Protein AF-A0A2S9GSP2-F1 (afdb_monomer)

Secondary structure (DSSP, 8-state):
---HHHHHHHHHHHHHHHHHHH----------------S--HHHHHHHHHHHHH-TTSEEEEEEEGGGTS--SSHHHHHHHTT-EEEEEEE-TT--EEEEEEEE------HHHHHHHHHHHHHHHHHTPPEEEEESSSPPPHHHHHHHHH-

pLDDT: mean 88.63, std 13.06, range [52.16, 98.56]

Mean predicted aligned error: 9.96 Å

Sequence (151 aa):
MINPLVIAVGVIIIGGILTLAASKKTGKNKTYSYKAKKLFTNNEKEMHSKLTKTFPEYKIFSQVALSSMIEGKNFASHGTISRMSVDFVILDQELNIVSAIEIDDKSHQREDRKKADATKNEAFKQAGIKLIRWPAVPHPNEIQMLKDVKG

Solvent-accessible surface area (backbone atoms only — not comparable to full-atom values): 9155 Å² total; per-residue (Å²): 133,84,58,68,68,60,56,53,53,52,52,51,54,52,52,52,52,51,54,60,64,66,63,61,76,79,74,75,79,78,81,82,84,88,78,92,73,78,89,65,57,73,63,55,50,53,50,48,53,49,50,50,67,75,37,69,78,42,42,77,48,62,66,43,46,37,52,81,78,41,85,46,94,42,74,67,53,33,60,56,35,62,76,37,64,35,53,31,34,39,18,44,83,87,67,47,83,61,34,38,33,38,69,46,66,97,70,76,92,46,73,68,55,54,53,52,49,52,51,50,53,50,51,32,61,76,64,72,48,49,75,46,79,41,48,49,76,74,60,79,54,66,69,56,48,50,44,73,70,76,100

Foldseek 3Di:
DDDVVVVVVVVVVVVVVVVVVVPPPPPPPPDDDDDDDDPDDPLLVVVVVQCCVLCVQKDKDAFAQQLVQFPQPDPVSSVLSRVDTAGIFIAHNVRHTQATEHADAPPDDDVVVVVNVVSVVVRCVVSVHHYYYAHSPPGDDSVVVCVSRVD

Structure (mmCIF, N/CA/C/O backbone):
data_AF-A0A2S9GSP2-F1
#
_entry.id   AF-A0A2S9GSP2-F1
#
loop_
_atom_site.group_PDB
_atom_site.id
_atom_site.type_symbol
_atom_site.label_atom_id
_atom_site.label_alt_id
_atom_site.label_comp_id
_atom_site.label_asym_id
_atom_site.label_entity_id
_atom_site.label_seq_id
_atom_site.pdbx_PDB_ins_code
_atom_site.Cartn_x
_atom_site.Cartn_y
_atom_site.Cartn_z
_atom_site.occupancy
_atom_site.B_iso_or_equiv
_atom_site.auth_seq_id
_atom_site.auth_comp_id
_atom_site.auth_asym_id
_atom_site.auth_atom_id
_atom_site.pdbx_PDB_model_num
ATOM 1 N N . MET A 1 1 ? 53.103 -26.518 -54.049 1.00 74.75 1 MET A N 1
ATOM 2 C CA . MET A 1 1 ? 53.508 -25.227 -53.445 1.00 74.75 1 MET A CA 1
ATOM 3 C C . MET A 1 1 ? 52.241 -24.491 -53.046 1.00 74.75 1 MET A C 1
ATOM 5 O O . MET A 1 1 ? 51.365 -24.354 -53.889 1.00 74.75 1 MET A O 1
ATOM 9 N N . ILE A 1 2 ? 52.081 -24.113 -51.777 1.00 65.25 2 ILE A N 1
ATOM 10 C CA . ILE A 1 2 ? 50.881 -23.387 -51.329 1.00 65.25 2 ILE A CA 1
ATOM 11 C C . ILE A 1 2 ? 50.974 -21.946 -51.848 1.00 65.25 2 ILE A C 1
ATOM 13 O O . ILE A 1 2 ? 52.031 -21.327 -51.741 1.00 65.25 2 ILE A O 1
ATOM 17 N N . ASN A 1 3 ? 49.895 -21.432 -52.446 1.00 79.38 3 ASN A N 1
ATOM 18 C CA . ASN A 1 3 ? 49.864 -20.087 -53.021 1.00 79.38 3 ASN A CA 1
ATOM 19 C C . ASN A 1 3 ? 50.030 -19.034 -51.902 1.00 79.38 3 ASN A C 1
ATOM 21 O O . ASN A 1 3 ? 49.224 -19.032 -50.965 1.00 79.38 3 ASN A O 1
ATOM 25 N N . PRO A 1 4 ? 51.020 -18.125 -51.988 1.00 77.94 4 PRO A N 1
ATOM 26 C CA . PRO A 1 4 ? 51.247 -17.091 -50.976 1.00 77.94 4 PRO A CA 1
ATOM 27 C C . PRO A 1 4 ? 50.018 -16.199 -50.728 1.00 77.94 4 PRO A C 1
ATOM 29 O O . PRO A 1 4 ? 49.822 -15.725 -49.611 1.00 77.94 4 PRO A O 1
ATOM 32 N N . LEU A 1 5 ? 49.132 -16.043 -51.720 1.00 76.81 5 LEU A N 1
ATOM 33 C CA . LEU A 1 5 ? 47.872 -15.308 -51.581 1.00 76.81 5 LEU A CA 1
ATOM 34 C C . LEU A 1 5 ? 46.895 -15.988 -50.604 1.00 76.81 5 LEU A C 1
ATOM 36 O O . LEU A 1 5 ? 46.207 -15.314 -49.844 1.00 76.81 5 LEU A O 1
ATOM 40 N N . VAL A 1 6 ? 46.860 -17.325 -50.579 1.00 76.75 6 VAL A N 1
ATOM 41 C CA . VAL A 1 6 ? 45.979 -18.101 -49.685 1.00 76.75 6 VAL A CA 1
ATOM 42 C C . VAL A 1 6 ? 46.442 -17.980 -48.233 1.00 76.75 6 VAL A C 1
ATOM 44 O O . VAL A 1 6 ? 45.620 -17.856 -47.326 1.00 76.75 6 VAL A O 1
ATOM 47 N N . ILE A 1 7 ? 47.759 -17.939 -48.014 1.00 79.31 7 ILE A N 1
ATOM 48 C CA . ILE A 1 7 ? 48.353 -17.723 -46.689 1.00 79.31 7 ILE A CA 1
ATOM 49 C C . ILE A 1 7 ? 48.024 -16.309 -46.192 1.00 79.31 7 ILE A C 1
ATOM 51 O O . ILE A 1 7 ? 47.587 -16.145 -45.054 1.00 79.31 7 ILE A O 1
ATOM 55 N N . ALA A 1 8 ? 48.152 -15.297 -47.057 1.00 76.94 8 ALA A N 1
ATOM 56 C CA . ALA A 1 8 ? 47.847 -13.910 -46.710 1.00 76.94 8 ALA A CA 1
ATOM 57 C C . ALA A 1 8 ? 46.373 -13.710 -46.307 1.00 76.94 8 ALA A C 1
ATOM 59 O O . ALA A 1 8 ? 46.093 -13.082 -45.286 1.00 76.94 8 ALA A O 1
ATOM 60 N N . VAL A 1 9 ? 45.429 -14.297 -47.052 1.00 80.06 9 VAL A N 1
ATOM 61 C CA . VAL A 1 9 ? 43.991 -14.224 -46.729 1.00 80.06 9 VAL A CA 1
ATOM 62 C C . VAL A 1 9 ? 43.680 -14.935 -45.408 1.00 80.06 9 VAL A C 1
ATOM 64 O O . VAL A 1 9 ? 42.937 -14.399 -44.586 1.00 80.06 9 VAL A O 1
ATOM 67 N N . GLY A 1 10 ? 44.291 -16.098 -45.156 1.00 75.94 10 GLY A N 1
ATOM 68 C CA . GLY A 1 10 ? 44.123 -16.828 -43.895 1.00 75.94 10 GLY A CA 1
ATOM 69 C C . GLY A 1 10 ? 44.572 -16.023 -42.670 1.00 75.94 10 GLY A C 1
ATOM 70 O O . GLY A 1 10 ? 43.860 -15.978 -41.667 1.00 75.94 10 GLY A O 1
ATOM 71 N N . VAL A 1 11 ? 45.705 -15.321 -42.767 1.00 78.56 11 VAL A N 1
ATOM 72 C CA . VAL A 1 11 ? 46.231 -14.470 -41.683 1.00 78.56 11 VAL A CA 1
ATOM 73 C C . VAL A 1 11 ? 45.313 -13.276 -41.404 1.00 78.56 11 VAL A C 1
ATOM 75 O O . VAL A 1 11 ? 45.077 -12.949 -40.241 1.00 78.56 11 VAL A O 1
ATOM 78 N N . ILE A 1 12 ? 44.741 -12.659 -42.443 1.00 78.69 12 ILE A N 1
ATOM 79 C CA . ILE A 1 12 ? 43.810 -11.529 -42.292 1.00 78.69 12 ILE A CA 1
ATOM 80 C C . ILE A 1 12 ? 42.512 -11.975 -41.609 1.00 78.69 12 ILE A C 1
ATOM 82 O O . ILE A 1 12 ? 42.030 -11.292 -40.705 1.00 78.69 12 ILE A O 1
ATOM 86 N N . ILE A 1 13 ? 41.966 -13.135 -41.988 1.00 75.44 13 ILE A N 1
ATOM 87 C CA . ILE A 1 13 ? 40.741 -13.676 -41.380 1.00 75.44 13 ILE A CA 1
ATOM 88 C C . ILE A 1 13 ? 40.976 -14.009 -39.901 1.00 75.44 13 ILE A C 1
ATOM 90 O O . ILE A 1 13 ? 40.177 -13.620 -39.049 1.00 75.44 13 ILE A O 1
ATOM 94 N N . ILE A 1 14 ? 42.096 -14.660 -39.574 1.00 73.06 14 ILE A N 1
ATOM 95 C CA . ILE A 1 14 ? 42.458 -14.983 -38.186 1.00 73.06 14 ILE A CA 1
ATOM 96 C C . ILE A 1 14 ? 42.678 -13.701 -37.368 1.00 73.06 14 ILE A C 1
ATOM 98 O O . ILE A 1 14 ? 42.153 -13.584 -36.260 1.00 73.06 14 ILE A O 1
ATOM 102 N N . GLY A 1 15 ? 43.378 -12.706 -37.922 1.00 70.75 15 GLY A N 1
ATOM 103 C CA . GLY A 1 15 ? 43.571 -11.399 -37.286 1.00 70.75 15 GLY A CA 1
ATOM 104 C C . GLY A 1 15 ? 42.255 -10.644 -37.047 1.00 70.75 15 GLY A C 1
ATOM 105 O O . GLY A 1 15 ? 42.051 -10.064 -35.978 1.00 70.75 15 GLY A O 1
ATOM 106 N N . GLY A 1 16 ? 41.318 -10.704 -37.998 1.00 68.50 16 GLY A N 1
ATOM 107 C CA . GLY A 1 16 ? 39.978 -10.124 -37.866 1.00 68.50 16 GLY A CA 1
ATOM 108 C C . GLY A 1 16 ? 39.131 -10.804 -36.783 1.00 68.50 16 GLY A C 1
ATOM 109 O O . GLY A 1 16 ? 38.478 -10.134 -35.986 1.00 68.50 16 GLY A O 1
ATOM 110 N N . ILE A 1 17 ? 39.193 -12.134 -36.683 1.00 66.62 17 ILE A N 1
ATOM 111 C CA . ILE A 1 17 ? 38.486 -12.895 -35.639 1.00 66.62 17 ILE A CA 1
ATOM 112 C C . ILE A 1 17 ? 39.087 -12.612 -34.251 1.00 66.62 17 ILE A C 1
ATOM 114 O O . ILE A 1 17 ? 38.345 -12.433 -33.283 1.00 66.62 17 ILE A O 1
ATOM 118 N N . LEU A 1 18 ? 40.416 -12.505 -34.145 1.00 63.75 18 LEU A N 1
ATOM 119 C CA . LEU A 1 18 ? 41.102 -12.187 -32.887 1.00 63.75 18 LEU A CA 1
ATOM 120 C C . LEU A 1 18 ? 40.793 -10.765 -32.391 1.00 63.75 18 LEU A C 1
ATOM 122 O O . LEU A 1 18 ? 40.590 -10.571 -31.193 1.00 63.75 18 LEU A O 1
ATOM 126 N N . THR A 1 19 ? 40.688 -9.779 -33.286 1.00 60.41 19 THR A N 1
ATOM 127 C CA . THR A 1 19 ? 40.326 -8.393 -32.918 1.00 60.41 19 THR A CA 1
ATOM 128 C C . THR A 1 19 ? 38.857 -8.256 -32.496 1.00 60.41 19 THR A C 1
ATOM 130 O O . THR A 1 19 ? 38.551 -7.528 -31.545 1.00 60.41 19 THR A O 1
ATOM 133 N N . LEU A 1 20 ? 37.948 -9.018 -33.116 1.00 59.22 20 LEU A N 1
ATOM 134 C CA . LEU A 1 20 ? 36.545 -9.119 -32.694 1.00 59.22 20 LEU A CA 1
ATOM 135 C C . LEU A 1 20 ? 36.395 -9.813 -31.328 1.00 59.22 20 LEU A C 1
ATOM 137 O O . LEU A 1 20 ? 35.618 -9.349 -30.493 1.00 59.22 20 LEU A O 1
ATOM 141 N N . ALA A 1 21 ? 37.167 -10.871 -31.055 1.00 61.00 21 ALA A N 1
ATOM 142 C CA . ALA A 1 21 ? 37.158 -11.565 -29.763 1.00 61.00 21 ALA A CA 1
ATOM 143 C C . ALA A 1 21 ? 37.802 -10.745 -28.625 1.00 61.00 21 ALA A C 1
ATOM 145 O O . ALA A 1 21 ? 37.370 -10.839 -27.472 1.00 61.00 21 ALA A O 1
ATOM 146 N N . ALA A 1 22 ? 38.804 -9.916 -28.944 1.00 58.81 22 ALA A N 1
ATOM 147 C CA . ALA A 1 22 ? 39.467 -9.018 -27.996 1.00 58.81 22 ALA A CA 1
ATOM 148 C C . ALA A 1 22 ? 38.604 -7.802 -27.612 1.00 58.81 22 ALA A C 1
ATOM 150 O O . ALA A 1 22 ? 38.810 -7.212 -26.553 1.00 58.81 22 ALA A O 1
ATOM 151 N N . SER A 1 23 ? 37.573 -7.477 -28.400 1.00 52.78 23 SER A N 1
ATOM 152 C CA . SER A 1 23 ? 36.576 -6.447 -28.075 1.00 52.78 23 SER A CA 1
ATOM 153 C C . SER A 1 23 ? 35.520 -6.950 -27.077 1.00 52.78 23 SER A C 1
ATOM 155 O O . SER A 1 23 ? 34.329 -6.653 -27.182 1.00 52.78 23 SER A O 1
ATOM 157 N N . LYS A 1 24 ? 35.934 -7.717 -26.061 1.00 54.28 24 LYS A N 1
ATOM 158 C CA . LYS A 1 24 ? 35.108 -7.938 -24.872 1.00 54.28 24 LYS A CA 1
ATOM 159 C C . LYS A 1 24 ? 35.006 -6.605 -24.139 1.00 54.28 24 LYS A C 1
ATOM 161 O O . LYS A 1 24 ? 35.969 -6.161 -23.523 1.00 54.28 24 LYS A O 1
ATOM 166 N N . LYS A 1 25 ? 33.823 -5.979 -24.221 1.00 55.56 25 LYS A N 1
ATOM 167 C CA . LYS A 1 25 ? 33.364 -4.874 -23.363 1.00 55.56 25 LYS A CA 1
ATOM 168 C C . LYS A 1 25 ? 34.003 -5.002 -21.980 1.00 55.56 25 LYS A C 1
ATOM 170 O O . LYS A 1 25 ? 33.621 -5.876 -21.203 1.00 55.56 25 LYS A O 1
ATOM 175 N N . THR A 1 26 ? 34.942 -4.116 -21.671 1.00 52.16 26 THR A N 1
ATOM 176 C CA . THR A 1 26 ? 35.366 -3.866 -20.301 1.00 52.16 26 THR A CA 1
ATOM 177 C C . THR A 1 26 ? 34.123 -3.384 -19.564 1.00 52.16 26 THR A C 1
ATOM 179 O O . THR A 1 26 ? 33.655 -2.256 -19.732 1.00 52.16 26 THR A O 1
ATOM 182 N N . GLY A 1 27 ? 33.484 -4.296 -18.834 1.00 59.53 27 GLY A N 1
ATOM 183 C CA . GLY A 1 27 ? 32.377 -3.952 -17.963 1.00 59.53 27 GLY A CA 1
ATOM 184 C C . GLY A 1 27 ? 32.908 -2.934 -16.971 1.00 59.53 27 GLY A C 1
ATOM 185 O O . GLY A 1 27 ? 33.681 -3.292 -16.089 1.00 59.53 27 GLY A O 1
ATOM 186 N N . LYS A 1 28 ? 32.551 -1.654 -17.136 1.00 60.97 28 LYS A N 1
ATOM 187 C CA . LYS A 1 28 ? 32.748 -0.664 -16.077 1.00 60.97 28 LYS A CA 1
ATOM 188 C C . LYS A 1 28 ? 32.122 -1.275 -14.828 1.00 60.97 28 LYS A C 1
ATOM 190 O O . LYS A 1 28 ? 30.908 -1.485 -14.819 1.00 60.97 28 LYS A O 1
ATOM 195 N N . ASN A 1 29 ? 32.938 -1.593 -13.822 1.00 66.62 29 ASN A N 1
ATOM 196 C CA . ASN A 1 29 ? 32.440 -1.966 -12.506 1.00 66.62 29 ASN A CA 1
ATOM 197 C C . ASN A 1 29 ? 31.543 -0.817 -12.055 1.00 66.62 29 ASN A C 1
ATOM 199 O O . ASN A 1 29 ? 32.030 0.271 -11.750 1.00 66.62 29 ASN A O 1
ATOM 203 N N . LYS A 1 30 ? 30.223 -1.018 -12.121 1.00 75.56 30 LYS A N 1
ATOM 204 C CA . LYS A 1 30 ? 29.264 -0.043 -11.616 1.00 75.56 30 LYS A CA 1
ATOM 205 C C . LYS A 1 30 ? 29.474 0.001 -10.112 1.00 75.56 30 LYS A C 1
ATOM 207 O O . LYS A 1 30 ? 29.069 -0.915 -9.403 1.00 75.56 30 LYS A O 1
ATOM 212 N N . THR A 1 31 ? 30.151 1.035 -9.638 1.00 82.06 31 THR A N 1
ATOM 213 C CA . THR A 1 31 ? 30.213 1.336 -8.217 1.00 82.06 31 THR A CA 1
ATOM 214 C C . THR A 1 31 ? 28.858 1.906 -7.825 1.00 82.06 31 THR A C 1
ATOM 216 O O . THR A 1 31 ? 28.432 2.953 -8.314 1.00 82.06 31 THR A O 1
ATOM 219 N N . TYR A 1 32 ? 28.129 1.170 -6.994 1.00 91.00 32 TYR A N 1
ATOM 220 C CA . TYR A 1 32 ? 26.867 1.639 -6.441 1.00 91.00 32 TYR A CA 1
ATOM 221 C C . TYR A 1 32 ? 27.125 2.318 -5.095 1.00 91.00 32 TYR A C 1
ATOM 223 O O . TYR A 1 32 ? 27.928 1.838 -4.297 1.00 91.00 32 TYR A O 1
ATOM 231 N N . SER A 1 33 ? 26.443 3.436 -4.843 1.00 93.19 33 SER A N 1
ATOM 232 C CA . SER A 1 33 ? 26.469 4.146 -3.563 1.00 93.19 33 SER A CA 1
ATOM 233 C C . SER A 1 33 ? 25.058 4.179 -2.985 1.00 93.19 33 SER A C 1
ATOM 235 O O . SER A 1 33 ? 24.096 4.454 -3.706 1.00 93.19 33 SER A O 1
ATOM 237 N N . TYR A 1 34 ? 24.935 3.882 -1.692 1.00 95.25 34 TYR A N 1
ATOM 238 C CA . TYR A 1 34 ? 23.657 3.752 -0.998 1.00 95.25 34 TYR A CA 1
ATOM 239 C C . TYR A 1 34 ? 23.656 4.586 0.283 1.00 95.25 34 TYR A C 1
ATOM 241 O O . TYR A 1 34 ? 24.683 4.738 0.939 1.00 95.25 34 TYR A O 1
ATOM 249 N N . LYS A 1 35 ? 22.480 5.096 0.659 1.00 96.31 35 LYS A N 1
ATOM 250 C CA . LYS A 1 35 ? 22.240 5.755 1.947 1.00 96.31 35 LYS A CA 1
ATOM 251 C C . LYS A 1 35 ? 20.887 5.336 2.505 1.00 96.31 35 LYS A C 1
ATOM 253 O O . LYS A 1 35 ? 19.954 5.091 1.739 1.00 96.31 35 LYS A O 1
ATOM 258 N N . ALA A 1 36 ? 20.769 5.301 3.827 1.00 96.06 36 ALA A N 1
ATOM 259 C CA . ALA A 1 36 ? 19.482 5.096 4.476 1.00 96.06 36 ALA A CA 1
ATOM 260 C C . ALA A 1 36 ? 18.527 6.264 4.168 1.00 96.06 36 ALA A C 1
ATOM 262 O O . ALA A 1 36 ? 18.944 7.421 4.049 1.00 96.06 36 ALA A O 1
ATOM 263 N N . LYS A 1 37 ? 17.233 5.960 4.064 1.00 94.94 37 LYS A N 1
ATOM 264 C CA . LYS A 1 37 ? 16.152 6.948 3.988 1.00 94.94 37 LYS A CA 1
ATOM 265 C C . LYS A 1 37 ? 15.114 6.653 5.066 1.00 94.94 37 LYS A C 1
ATOM 267 O O . LYS A 1 37 ? 15.020 5.523 5.540 1.00 94.94 37 LYS A O 1
ATOM 272 N N . LYS A 1 38 ? 14.309 7.656 5.426 1.00 94.81 38 LYS A N 1
ATOM 273 C CA . LYS A 1 38 ? 13.102 7.416 6.227 1.00 94.81 38 LYS A CA 1
ATOM 274 C C . LYS A 1 38 ? 12.175 6.492 5.438 1.00 94.81 38 LYS A C 1
ATOM 276 O O . LYS A 1 38 ? 11.976 6.720 4.245 1.00 94.81 38 LYS A O 1
ATOM 281 N N . LEU A 1 39 ? 11.638 5.475 6.110 1.00 92.62 39 LEU A N 1
ATOM 282 C CA . LEU A 1 39 ? 10.631 4.599 5.520 1.00 92.62 39 LEU A CA 1
ATOM 283 C C . LEU A 1 39 ? 9.346 5.401 5.292 1.00 92.62 39 LEU A C 1
ATOM 285 O O . LEU A 1 39 ? 8.921 5.542 4.158 1.00 92.62 39 LEU A O 1
ATOM 289 N N . PHE A 1 40 ? 8.844 6.047 6.348 1.00 93.94 40 PHE A N 1
ATOM 290 C CA . PHE A 1 40 ? 7.625 6.851 6.312 1.00 93.94 40 PHE A CA 1
ATOM 291 C C . PHE A 1 40 ? 7.860 8.363 6.338 1.00 93.94 40 PHE A C 1
ATOM 293 O O . PHE A 1 40 ? 8.711 8.880 7.078 1.00 93.94 40 PHE A O 1
ATOM 300 N N . THR A 1 41 ? 7.000 9.068 5.616 1.00 92.50 41 THR A N 1
ATOM 301 C CA . THR A 1 41 ? 6.603 10.459 5.840 1.00 92.50 41 THR A CA 1
ATOM 302 C C . THR A 1 41 ? 5.803 10.598 7.143 1.00 92.50 41 THR A C 1
ATOM 304 O O . THR A 1 41 ? 5.373 9.615 7.744 1.00 92.50 41 THR A O 1
ATOM 307 N N . ASN A 1 42 ? 5.599 11.829 7.62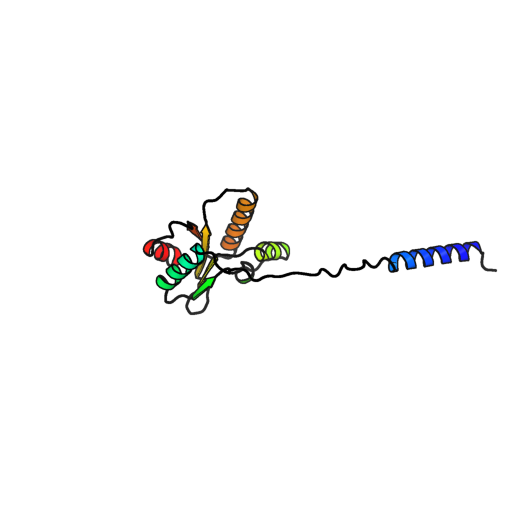1 1.00 93.12 42 ASN A N 1
ATOM 308 C CA . ASN A 1 42 ? 4.781 12.053 8.820 1.00 93.12 42 ASN A CA 1
ATOM 309 C C . ASN A 1 42 ? 3.317 11.650 8.591 1.00 93.12 42 ASN A C 1
ATOM 311 O O . ASN A 1 42 ? 2.713 11.052 9.476 1.00 93.12 42 ASN A O 1
ATOM 315 N N . ASN A 1 43 ? 2.793 11.890 7.386 1.00 92.50 43 ASN A N 1
ATOM 316 C CA . ASN A 1 43 ? 1.417 11.548 7.051 1.00 92.50 43 ASN A CA 1
ATOM 317 C C . ASN A 1 43 ? 1.182 10.031 7.056 1.00 92.50 43 ASN A C 1
ATOM 319 O O . ASN A 1 43 ? 0.232 9.552 7.667 1.00 92.50 43 ASN A O 1
ATOM 323 N N . GLU A 1 44 ? 2.104 9.256 6.474 1.00 94.75 44 GLU A N 1
ATOM 324 C CA . GLU A 1 44 ? 2.047 7.790 6.538 1.00 94.75 44 GLU A CA 1
ATOM 325 C C . GLU A 1 44 ? 2.119 7.277 7.986 1.00 94.75 44 GLU A C 1
ATOM 327 O O . GLU A 1 44 ? 1.403 6.344 8.338 1.00 94.75 44 GLU A O 1
ATOM 332 N N . LYS A 1 45 ? 2.928 7.893 8.863 1.00 96.12 45 LYS A N 1
ATOM 333 C CA . LYS A 1 45 ? 2.979 7.502 10.288 1.00 96.12 45 LYS A CA 1
ATOM 334 C C . LYS A 1 45 ? 1.650 7.733 11.000 1.00 96.12 45 LYS A C 1
ATOM 336 O O . LYS A 1 45 ? 1.218 6.890 11.785 1.00 96.12 45 LYS A O 1
ATOM 341 N N . GLU A 1 46 ? 1.021 8.877 10.753 1.00 95.94 46 GLU A N 1
ATOM 342 C CA . GLU A 1 46 ? -0.281 9.204 11.330 1.00 95.94 46 GLU A CA 1
ATOM 343 C C . GLU A 1 46 ? -1.371 8.261 10.818 1.00 95.94 46 GLU A C 1
ATOM 345 O O . GLU A 1 46 ? -2.136 7.728 11.626 1.00 95.94 46 GLU A O 1
ATOM 350 N N . MET A 1 47 ? -1.403 7.996 9.506 1.00 96.94 47 MET A N 1
ATOM 351 C CA . MET A 1 47 ? -2.321 7.020 8.920 1.00 96.94 47 MET A CA 1
ATOM 352 C C . MET A 1 47 ? -2.105 5.631 9.517 1.00 96.94 47 MET A C 1
ATOM 354 O O . MET A 1 47 ? -3.064 5.009 9.966 1.00 96.94 47 MET A O 1
ATOM 358 N N . HIS A 1 48 ? -0.857 5.162 9.591 1.00 97.69 48 HIS A N 1
ATOM 359 C CA . HIS A 1 48 ? -0.532 3.869 10.187 1.00 97.69 48 HIS A CA 1
ATOM 360 C C . HIS A 1 48 ? -1.039 3.787 11.632 1.00 97.69 48 HIS A C 1
ATOM 362 O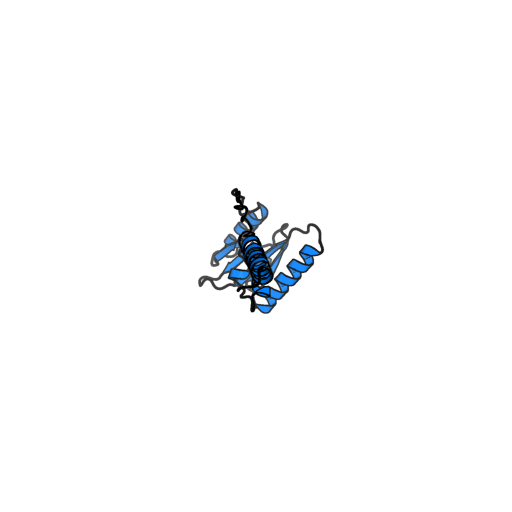 O . HIS A 1 48 ? -1.686 2.814 12.006 1.00 97.69 48 HIS A O 1
ATOM 368 N N . SER A 1 49 ? -0.809 4.826 12.446 1.00 97.31 49 SER A N 1
ATOM 369 C CA . SER A 1 49 ? -1.314 4.867 13.824 1.00 97.31 49 SER A CA 1
ATOM 370 C C . SER A 1 49 ? -2.840 4.784 13.889 1.00 97.31 49 SER A C 1
ATOM 372 O O . SER A 1 49 ? -3.368 4.083 14.753 1.00 97.31 49 SER A O 1
ATOM 374 N N . LYS A 1 50 ? -3.555 5.466 12.985 1.00 97.56 50 LYS A N 1
ATOM 375 C CA . LYS A 1 50 ? -5.018 5.371 12.897 1.00 97.56 50 LYS A CA 1
ATOM 376 C C . LYS A 1 50 ? -5.471 3.970 12.497 1.00 97.56 50 LYS A C 1
ATOM 378 O O . LYS A 1 50 ? -6.302 3.403 13.193 1.00 97.56 50 LYS A O 1
ATOM 383 N N . LEU A 1 51 ? -4.882 3.394 11.449 1.00 98.06 51 LEU A N 1
ATOM 384 C CA . LEU A 1 51 ? -5.190 2.039 10.990 1.00 98.06 51 LEU A CA 1
ATOM 385 C C . LEU A 1 51 ? -5.012 1.007 12.107 1.00 98.06 51 LEU A C 1
ATOM 387 O O . LEU A 1 51 ? -5.925 0.231 12.366 1.00 98.06 51 LEU A O 1
ATOM 391 N N . THR A 1 52 ? -3.884 1.037 12.822 1.00 98.12 52 THR A N 1
ATOM 392 C CA . THR A 1 52 ? -3.633 0.110 13.938 1.00 98.12 52 THR A CA 1
ATOM 393 C C . THR A 1 52 ? -4.652 0.268 15.070 1.00 98.12 52 THR A C 1
ATOM 395 O O . THR A 1 52 ? -5.026 -0.720 15.693 1.00 98.12 52 THR A O 1
ATOM 398 N N . LYS A 1 53 ? -5.120 1.493 15.344 1.00 98.06 53 LYS A N 1
ATOM 399 C CA . LYS A 1 53 ? -6.141 1.744 16.375 1.00 98.06 53 LYS A CA 1
ATOM 400 C C . LYS A 1 53 ? -7.534 1.288 15.946 1.00 98.06 53 LYS A C 1
ATOM 402 O O . LYS A 1 53 ? -8.245 0.716 16.760 1.00 98.06 53 LYS A O 1
ATOM 407 N N . THR A 1 54 ? -7.917 1.539 14.696 1.00 98.00 54 THR A N 1
ATOM 408 C CA . THR A 1 54 ? -9.238 1.182 14.154 1.00 98.00 54 THR A CA 1
ATOM 409 C C . THR A 1 54 ? -9.372 -0.318 13.881 1.00 98.00 54 THR A C 1
ATOM 411 O O . THR A 1 54 ? -10.460 -0.881 13.991 1.00 98.00 54 THR A O 1
ATOM 414 N N . PHE A 1 55 ? -8.268 -0.987 13.548 1.00 97.75 55 PHE A N 1
ATOM 415 C CA . PHE A 1 55 ? -8.240 -2.406 13.199 1.00 97.75 55 PHE A CA 1
ATOM 416 C C . PHE A 1 55 ? -7.276 -3.194 14.105 1.00 97.75 55 PHE A C 1
ATOM 418 O O . PHE A 1 55 ? -6.325 -3.787 13.599 1.00 97.75 55 PHE A O 1
ATOM 425 N N . PRO A 1 56 ? -7.498 -3.236 15.434 1.00 97.50 56 PRO A N 1
ATOM 426 C CA . PRO A 1 56 ? -6.552 -3.845 16.378 1.00 97.50 56 PRO A CA 1
ATOM 427 C C . PRO A 1 56 ? -6.372 -5.359 16.173 1.00 97.50 56 PRO A C 1
ATOM 429 O O . PRO A 1 56 ? -5.309 -5.903 16.459 1.00 97.50 56 PRO A O 1
ATOM 432 N N . GLU A 1 57 ? -7.395 -6.027 15.638 1.00 96.69 57 GLU A N 1
ATOM 433 C CA . GLU A 1 57 ? -7.387 -7.463 15.327 1.00 96.69 57 GLU A CA 1
ATOM 434 C C . GLU A 1 57 ? -6.674 -7.798 14.005 1.00 96.69 57 GLU A C 1
ATOM 436 O O . GLU A 1 57 ? -6.378 -8.961 13.741 1.00 96.69 57 GLU A O 1
ATOM 441 N N . TYR A 1 58 ? -6.393 -6.796 13.166 1.00 98.12 58 TYR A N 1
ATOM 442 C CA . TYR A 1 58 ? -5.790 -6.981 11.845 1.00 98.12 58 TYR A CA 1
ATOM 443 C C . TYR A 1 58 ? -4.287 -6.701 11.883 1.00 98.12 58 TYR A C 1
ATOM 445 O O . TYR A 1 58 ? -3.768 -6.004 12.760 1.00 98.12 58 TYR A O 1
ATOM 453 N N . LYS A 1 59 ? -3.562 -7.224 10.893 1.00 98.38 59 LYS A N 1
ATOM 454 C CA . LYS A 1 59 ? -2.159 -6.868 10.661 1.00 98.38 59 LYS A CA 1
ATOM 455 C C . LYS A 1 59 ? -2.080 -5.795 9.587 1.00 98.38 59 LYS A C 1
ATOM 457 O O . LYS A 1 59 ? -2.779 -5.862 8.581 1.00 98.38 59 LYS A O 1
ATOM 462 N N . ILE A 1 60 ? -1.221 -4.803 9.806 1.00 98.44 60 ILE A N 1
ATOM 463 C CA . ILE A 1 60 ? -1.004 -3.701 8.868 1.00 98.44 60 ILE A CA 1
ATOM 464 C C . ILE A 1 60 ? 0.426 -3.801 8.356 1.00 98.44 60 ILE A C 1
ATOM 466 O O . ILE A 1 60 ? 1.379 -3.582 9.105 1.00 98.44 60 ILE A O 1
ATOM 470 N N . PHE A 1 61 ? 0.587 -4.151 7.084 1.00 98.44 61 PHE A N 1
ATOM 471 C CA . PHE A 1 61 ? 1.876 -4.061 6.401 1.00 98.44 61 PHE A CA 1
ATOM 472 C C . PHE A 1 61 ? 1.962 -2.745 5.648 1.00 98.44 61 PHE A C 1
ATOM 474 O O . PHE A 1 61 ? 0.945 -2.167 5.278 1.00 98.44 61 PHE A O 1
ATOM 481 N N . SER A 1 62 ? 3.182 -2.256 5.450 1.00 97.69 62 SER A N 1
ATOM 482 C CA . SER A 1 62 ? 3.418 -0.938 4.871 1.00 97.69 62 SER A CA 1
ATOM 483 C C . SER A 1 62 ? 4.429 -0.977 3.735 1.00 97.69 62 SER A C 1
ATOM 485 O O . SER A 1 62 ? 5.369 -1.768 3.786 1.00 97.69 62 SER A O 1
ATOM 487 N N . GLN A 1 63 ? 4.259 -0.097 2.747 1.00 96.44 63 GLN A N 1
ATOM 488 C CA . GLN A 1 63 ? 5.113 0.008 1.557 1.00 96.44 63 GLN A CA 1
ATOM 489 C C . GLN A 1 63 ? 5.281 -1.333 0.830 1.00 96.44 63 GLN A C 1
ATOM 491 O O . GLN A 1 63 ? 6.383 -1.738 0.454 1.00 96.44 63 GLN A O 1
ATOM 496 N N . VAL A 1 64 ? 4.167 -2.041 0.652 1.00 97.88 64 VAL A N 1
ATOM 497 C CA . VAL A 1 64 ? 4.149 -3.402 0.111 1.00 97.88 64 VAL A CA 1
ATOM 498 C C . VAL A 1 64 ? 4.225 -3.349 -1.409 1.00 97.88 64 VAL A C 1
ATOM 500 O O . VAL A 1 64 ? 3.417 -2.684 -2.058 1.00 97.88 64 VAL A O 1
ATOM 503 N N . ALA A 1 65 ? 5.201 -4.046 -1.988 1.00 97.81 65 ALA A N 1
ATOM 504 C CA . ALA A 1 65 ? 5.340 -4.150 -3.436 1.00 97.81 65 ALA A CA 1
ATOM 505 C C . ALA A 1 65 ? 4.133 -4.878 -4.045 1.00 97.81 65 ALA A C 1
ATOM 507 O O . ALA A 1 65 ? 3.669 -5.883 -3.515 1.00 97.81 65 ALA A O 1
ATOM 508 N N . LEU A 1 66 ? 3.644 -4.426 -5.201 1.00 98.00 66 LEU A N 1
ATOM 509 C CA . LEU A 1 66 ? 2.544 -5.127 -5.871 1.00 98.00 66 LEU A CA 1
ATOM 510 C C . LEU A 1 66 ? 2.943 -6.553 -6.259 1.00 98.00 66 LEU A C 1
ATOM 512 O O . LEU A 1 66 ? 2.123 -7.457 -6.160 1.00 98.00 66 LEU A O 1
ATOM 516 N N . SER A 1 67 ? 4.198 -6.774 -6.654 1.00 97.50 67 SER A N 1
ATOM 517 C CA . SER A 1 67 ? 4.701 -8.097 -7.040 1.00 97.50 67 SER A CA 1
ATOM 518 C C . SER A 1 67 ? 4.762 -9.118 -5.901 1.00 97.50 67 SER A C 1
ATOM 520 O O . SER A 1 67 ? 4.948 -10.297 -6.184 1.00 97.50 67 SER A O 1
ATOM 522 N N . SER A 1 68 ? 4.599 -8.708 -4.637 1.00 96.88 68 SER A N 1
ATOM 523 C CA . SER A 1 68 ? 4.448 -9.648 -3.517 1.00 96.88 68 SER A CA 1
ATOM 524 C C . SER A 1 68 ? 2.993 -10.034 -3.242 1.00 96.88 68 SER A C 1
ATOM 526 O O . SER A 1 68 ? 2.752 -10.885 -2.396 1.00 96.88 68 SER A O 1
ATOM 528 N N . MET A 1 69 ? 2.029 -9.392 -3.907 1.00 97.44 69 MET A N 1
ATOM 529 C CA . MET A 1 69 ? 0.588 -9.618 -3.713 1.00 97.44 69 MET A CA 1
ATOM 530 C C . MET A 1 69 ? -0.129 -10.040 -4.997 1.00 97.44 69 MET A C 1
ATOM 532 O O . MET A 1 69 ? -1.198 -10.635 -4.943 1.00 97.44 69 MET A O 1
ATOM 536 N N . ILE A 1 70 ? 0.430 -9.685 -6.152 1.00 98.06 70 ILE A N 1
ATOM 537 C CA . ILE A 1 70 ? -0.155 -9.890 -7.472 1.00 98.06 70 ILE A CA 1
ATOM 538 C C . ILE A 1 70 ? 0.866 -10.628 -8.331 1.00 98.06 70 ILE A C 1
ATOM 540 O O . ILE A 1 70 ? 2.018 -10.207 -8.452 1.00 98.06 70 ILE A O 1
ATOM 544 N N . GLU A 1 71 ? 0.430 -11.707 -8.972 1.00 97.56 71 GLU A N 1
ATOM 545 C CA . GLU A 1 71 ? 1.248 -12.453 -9.920 1.00 97.56 71 GLU A CA 1
ATOM 546 C C . GLU A 1 71 ? 1.056 -11.912 -11.344 1.00 97.56 71 GLU A C 1
ATOM 548 O O . GLU A 1 71 ? -0.051 -11.852 -11.883 1.00 97.56 71 GLU A O 1
ATOM 553 N N . GLY A 1 72 ? 2.156 -11.507 -11.979 1.00 96.50 72 GLY A N 1
ATOM 554 C CA . GLY A 1 72 ? 2.150 -11.139 -13.390 1.00 96.50 72 GLY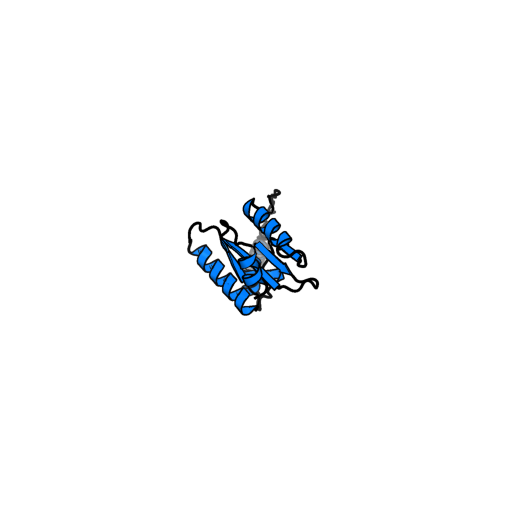 A CA 1
ATOM 555 C C . GLY A 1 72 ? 2.125 -12.386 -14.271 1.00 96.50 72 GLY A C 1
ATOM 556 O O . GLY A 1 72 ? 3.026 -13.213 -14.188 1.00 96.50 72 GLY A O 1
ATOM 557 N N . LYS A 1 73 ? 1.153 -12.490 -15.182 1.00 96.06 73 LYS A N 1
ATOM 558 C CA . LYS A 1 73 ? 0.981 -13.648 -16.086 1.00 96.06 73 LYS A CA 1
ATOM 559 C C . LYS A 1 73 ? 2.121 -13.855 -17.096 1.00 96.06 73 LYS A C 1
ATOM 561 O O . LYS A 1 73 ? 2.149 -14.854 -17.806 1.00 96.06 73 LYS A O 1
ATOM 566 N N . ASN A 1 74 ? 3.023 -12.886 -17.233 1.00 97.19 74 ASN A N 1
ATOM 567 C CA . ASN A 1 74 ? 4.203 -12.945 -18.096 1.00 97.19 74 ASN A CA 1
ATOM 568 C C . ASN A 1 74 ? 5.279 -11.956 -17.615 1.00 97.19 74 ASN A C 1
ATOM 570 O O . ASN A 1 74 ? 5.010 -11.080 -16.792 1.00 97.19 74 ASN A O 1
ATOM 574 N N . PHE A 1 75 ? 6.484 -12.037 -18.188 1.00 96.69 75 PHE A N 1
ATOM 575 C CA . PHE A 1 75 ? 7.608 -11.163 -17.828 1.00 96.69 75 PHE A CA 1
ATOM 576 C C . PHE A 1 75 ? 7.294 -9.664 -17.922 1.00 96.69 75 PHE A C 1
ATOM 578 O O . PHE A 1 75 ? 7.764 -8.891 -17.090 1.00 96.69 75 PHE A O 1
ATOM 585 N N . ALA A 1 76 ? 6.495 -9.244 -18.907 1.00 96.62 76 ALA A N 1
ATOM 586 C CA . ALA A 1 76 ? 6.146 -7.837 -19.083 1.00 96.62 76 ALA A CA 1
ATOM 587 C C . ALA A 1 76 ? 5.230 -7.339 -17.953 1.00 96.62 76 ALA A C 1
ATOM 589 O O . ALA A 1 76 ? 5.529 -6.336 -17.309 1.00 96.62 76 ALA A O 1
ATOM 590 N N . SER A 1 77 ? 4.145 -8.064 -17.672 1.00 96.50 77 SER A N 1
ATOM 591 C CA . SER A 1 77 ? 3.221 -7.744 -16.576 1.00 96.50 77 SER A CA 1
ATOM 592 C C . SER A 1 77 ? 3.907 -7.811 -15.209 1.00 96.50 77 SER A C 1
ATOM 594 O O . SER A 1 77 ? 3.744 -6.886 -14.417 1.00 96.50 77 SER A O 1
ATOM 596 N N . HIS A 1 78 ? 4.753 -8.821 -14.971 1.00 97.00 78 HIS A N 1
ATOM 597 C CA . HIS A 1 78 ? 5.552 -8.920 -13.749 1.00 97.00 78 HIS A CA 1
ATOM 598 C C . HIS A 1 78 ? 6.514 -7.729 -13.610 1.00 97.00 78 HIS A C 1
ATOM 600 O O . HIS A 1 78 ? 6.556 -7.072 -12.574 1.00 97.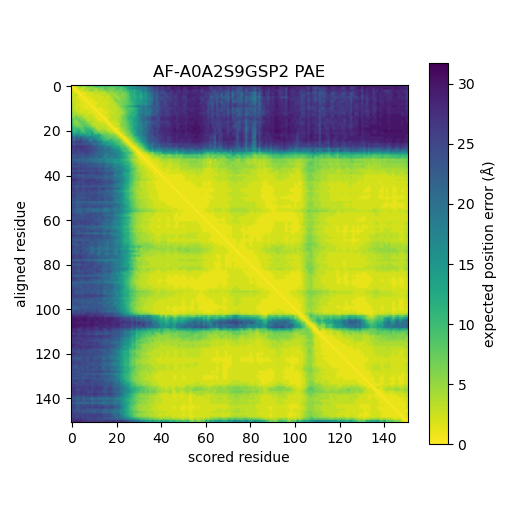00 78 HIS A O 1
ATOM 606 N N . GLY A 1 79 ? 7.245 -7.381 -14.674 1.00 97.06 79 GLY A N 1
ATOM 607 C CA . GLY A 1 79 ? 8.158 -6.235 -14.673 1.00 97.06 79 GLY A CA 1
ATOM 608 C C . GLY A 1 79 ? 7.466 -4.894 -14.408 1.00 97.06 79 GLY A C 1
ATOM 609 O O . GLY A 1 79 ? 8.061 -4.014 -13.783 1.00 97.06 79 GLY A O 1
ATOM 610 N N . THR A 1 80 ? 6.216 -4.749 -14.851 1.00 95.31 80 THR A N 1
ATOM 611 C CA . THR A 1 80 ? 5.385 -3.569 -14.589 1.00 95.31 80 THR A CA 1
ATOM 612 C C . THR A 1 80 ? 5.039 -3.442 -13.107 1.00 95.31 80 THR A C 1
ATOM 614 O O . THR A 1 80 ? 5.329 -2.407 -12.504 1.00 95.31 80 THR A O 1
ATOM 617 N N . ILE A 1 81 ? 4.469 -4.487 -12.501 1.00 96.50 81 ILE A N 1
ATOM 618 C CA . ILE A 1 81 ? 4.024 -4.439 -11.099 1.00 96.50 81 ILE A CA 1
ATOM 619 C C . ILE A 1 81 ? 5.191 -4.423 -10.104 1.00 96.50 81 ILE A C 1
ATOM 621 O O . ILE A 1 81 ? 5.082 -3.805 -9.051 1.00 96.50 81 ILE A O 1
ATOM 625 N N . SER A 1 82 ? 6.345 -5.005 -10.452 1.00 96.88 82 SER A N 1
ATOM 626 C CA . SER A 1 82 ? 7.535 -5.048 -9.583 1.00 96.88 82 SER A CA 1
ATOM 627 C C . SER A 1 82 ? 8.157 -3.681 -9.287 1.00 96.88 82 SER A C 1
ATOM 629 O O . SER A 1 82 ? 9.055 -3.572 -8.456 1.00 96.88 82 SER A O 1
ATOM 631 N N . ARG A 1 83 ? 7.704 -2.624 -9.967 1.00 94.25 83 ARG A N 1
ATOM 632 C CA . ARG A 1 83 ? 8.142 -1.236 -9.742 1.00 94.25 83 ARG A CA 1
ATOM 633 C C . ARG A 1 83 ? 7.129 -0.419 -8.945 1.00 94.25 83 ARG A C 1
ATOM 635 O O . ARG A 1 83 ? 7.327 0.779 -8.765 1.00 94.25 83 ARG A O 1
ATOM 642 N N . MET A 1 84 ? 6.030 -1.043 -8.536 1.00 95.50 84 MET A N 1
ATOM 643 C CA . MET A 1 84 ? 4.909 -0.397 -7.872 1.00 95.50 84 MET A CA 1
ATOM 644 C C . MET A 1 84 ? 4.772 -0.932 -6.451 1.00 95.50 84 MET A C 1
ATOM 646 O O . MET A 1 84 ? 5.055 -2.098 -6.178 1.00 95.50 84 MET A O 1
ATOM 650 N N . SER A 1 85 ? 4.277 -0.085 -5.560 1.00 96.69 85 SER A N 1
ATOM 651 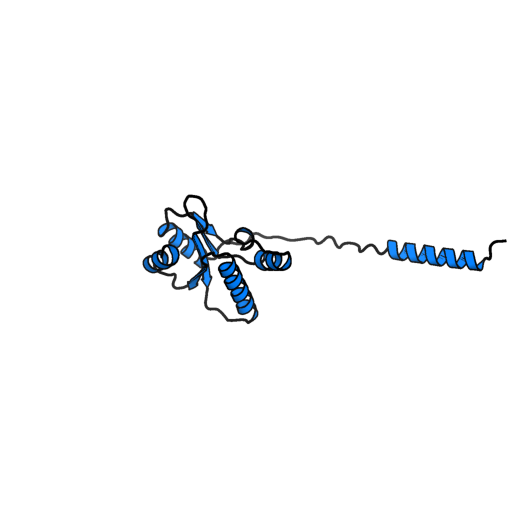C CA . SER A 1 85 ? 3.906 -0.445 -4.194 1.00 96.69 85 SER A CA 1
ATOM 652 C C . SER A 1 85 ? 2.589 0.215 -3.809 1.00 96.69 85 SER A C 1
ATOM 654 O O . SER A 1 85 ? 2.158 1.152 -4.490 1.00 96.69 85 SER A O 1
ATOM 656 N N . VAL A 1 86 ? 2.003 -0.278 -2.720 1.00 97.50 86 VAL A N 1
ATOM 657 C CA . VAL A 1 86 ? 0.951 0.398 -1.958 1.00 97.50 86 VAL A CA 1
ATOM 658 C C . VAL A 1 86 ? 1.447 0.850 -0.600 1.00 97.50 86 VAL A C 1
ATOM 660 O O . VAL A 1 86 ? 2.376 0.251 -0.052 1.00 97.50 86 VAL A O 1
ATOM 663 N N . ASP A 1 87 ? 0.832 1.899 -0.061 1.00 97.12 87 ASP A N 1
ATOM 664 C CA . ASP A 1 87 ? 1.244 2.476 1.218 1.00 97.12 87 ASP A CA 1
ATOM 665 C C . ASP A 1 87 ? 0.953 1.517 2.365 1.00 97.12 87 ASP A C 1
ATOM 667 O O . ASP A 1 87 ? 1.831 1.300 3.201 1.00 97.12 87 ASP A O 1
ATOM 671 N N . PHE A 1 88 ? -0.227 0.883 2.361 1.00 98.38 88 PHE A N 1
ATOM 672 C CA . PHE A 1 88 ? -0.609 -0.105 3.368 1.00 98.38 88 PHE A CA 1
ATOM 673 C C . PHE A 1 88 ? -1.370 -1.298 2.794 1.00 98.38 88 PHE A C 1
ATOM 675 O O . PHE A 1 88 ? -2.035 -1.213 1.762 1.00 98.38 88 PHE A O 1
ATOM 682 N N . VAL A 1 89 ? -1.308 -2.412 3.516 1.00 98.56 89 VAL A N 1
ATOM 683 C CA . VAL A 1 89 ? -2.121 -3.609 3.289 1.00 98.56 89 VAL A CA 1
ATOM 684 C C . VAL A 1 89 ? -2.684 -4.048 4.630 1.00 98.56 89 VAL A C 1
ATOM 686 O O . VAL A 1 89 ? -1.933 -4.196 5.594 1.00 98.56 89 VAL A O 1
ATOM 689 N N . ILE A 1 90 ? -3.997 -4.242 4.682 1.00 98.44 90 ILE A N 1
ATOM 690 C CA . ILE A 1 90 ? -4.695 -4.823 5.826 1.00 98.44 90 ILE A CA 1
ATOM 691 C C . ILE A 1 90 ? -4.802 -6.323 5.590 1.00 98.44 90 ILE A C 1
ATOM 693 O O . ILE A 1 90 ? -5.283 -6.747 4.536 1.00 98.44 90 ILE A O 1
ATOM 697 N N . LEU A 1 91 ? -4.373 -7.102 6.578 1.00 98.50 91 LEU A N 1
ATOM 698 C CA . LEU A 1 91 ? -4.483 -8.552 6.586 1.00 98.50 91 LEU A CA 1
ATOM 699 C C . LEU A 1 91 ? -5.293 -9.026 7.790 1.00 98.50 91 LEU A C 1
ATOM 701 O O . LEU A 1 91 ? -5.233 -8.403 8.853 1.00 98.50 91 LEU A O 1
ATOM 705 N N . ASP A 1 92 ? -6.031 -10.119 7.623 1.00 97.56 92 ASP A N 1
ATOM 706 C CA . ASP A 1 92 ? -6.704 -10.805 8.729 1.00 97.56 92 ASP A CA 1
ATOM 707 C C . ASP A 1 92 ? -5.698 -11.515 9.665 1.00 97.56 92 ASP A C 1
ATOM 709 O O . ASP A 1 92 ? -4.477 -11.336 9.564 1.00 97.56 92 ASP A O 1
ATOM 713 N N . GLN A 1 93 ? -6.208 -12.278 10.636 1.00 96.69 93 GLN A N 1
ATOM 714 C CA . GLN A 1 93 ? -5.371 -12.974 11.618 1.00 96.69 93 GLN A CA 1
ATOM 715 C C . GLN A 1 93 ? -4.542 -14.100 10.977 1.00 96.69 93 GLN A C 1
ATOM 717 O O . GLN A 1 93 ? -3.440 -14.394 11.443 1.00 96.69 93 GLN A O 1
ATOM 722 N N . GLU A 1 94 ? -5.035 -14.669 9.880 1.00 97.88 94 GLU A N 1
ATOM 723 C CA . GLU A 1 94 ? -4.418 -15.726 9.082 1.00 97.88 94 GLU A CA 1
ATOM 724 C C . GLU A 1 94 ? -3.458 -15.191 8.004 1.00 97.88 94 GLU A C 1
ATOM 726 O O . GLU A 1 94 ? -2.861 -15.977 7.269 1.00 97.88 94 GLU A O 1
ATOM 731 N N . LEU A 1 95 ? -3.253 -13.870 7.945 1.00 97.12 95 LEU A N 1
ATOM 732 C CA . LEU A 1 95 ? -2.411 -13.173 6.969 1.00 97.12 95 LEU A CA 1
ATOM 733 C C . LEU A 1 95 ? -2.952 -13.203 5.528 1.00 97.12 95 LEU A C 1
ATOM 735 O O . LEU A 1 95 ? -2.182 -13.041 4.578 1.00 97.12 95 LEU A O 1
ATOM 739 N N . ASN A 1 96 ? -4.265 -13.340 5.341 1.00 97.44 96 ASN A N 1
ATOM 740 C CA . ASN A 1 96 ? -4.898 -13.118 4.043 1.00 97.44 96 ASN A CA 1
ATOM 741 C C . ASN A 1 96 ? -5.137 -11.626 3.809 1.00 97.44 96 ASN A C 1
ATOM 743 O O . ASN A 1 96 ? -5.472 -10.873 4.724 1.00 97.44 96 ASN A O 1
ATOM 747 N N . ILE A 1 97 ? -4.998 -11.190 2.556 1.00 98.06 97 ILE A N 1
ATOM 748 C CA . ILE A 1 97 ? -5.211 -9.792 2.175 1.00 98.06 97 ILE A CA 1
ATOM 749 C C . ILE A 1 97 ? -6.704 -9.456 2.249 1.00 98.06 97 ILE A C 1
ATOM 751 O O . ILE A 1 97 ? -7.512 -10.023 1.519 1.00 98.06 97 ILE A O 1
ATOM 755 N N . VAL A 1 98 ? -7.044 -8.461 3.067 1.00 97.94 98 VAL A N 1
ATOM 756 C CA . VAL A 1 98 ? -8.394 -7.883 3.155 1.00 97.94 98 VAL A CA 1
ATOM 757 C C . VAL A 1 98 ? -8.529 -6.721 2.175 1.00 97.94 98 VAL A C 1
ATOM 759 O O . VAL A 1 98 ? -9.471 -6.650 1.386 1.00 97.94 98 VAL A O 1
ATOM 762 N N . SER A 1 99 ? -7.567 -5.797 2.205 1.00 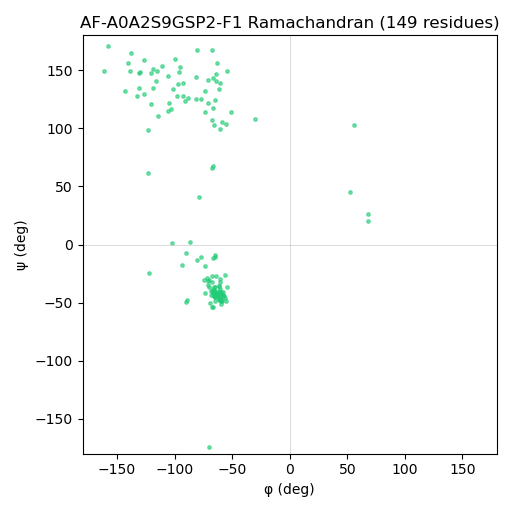98.19 99 SER A N 1
ATOM 763 C CA . SER A 1 99 ? -7.544 -4.634 1.315 1.00 98.19 99 SER A CA 1
ATOM 764 C C . SER A 1 99 ? -6.159 -4.003 1.242 1.00 98.19 99 SER A C 1
ATOM 766 O O . SER A 1 99 ? -5.437 -3.967 2.238 1.00 98.19 99 SER A O 1
ATOM 768 N N . ALA A 1 100 ? -5.832 -3.419 0.095 1.00 98.31 100 ALA A N 1
ATOM 769 C CA . ALA A 1 100 ? -4.713 -2.499 -0.068 1.00 98.31 100 ALA A CA 1
ATOM 770 C C . ALA A 1 100 ? -5.188 -1.044 0.035 1.00 98.31 100 ALA A C 1
ATOM 772 O O . ALA A 1 100 ? -6.312 -0.725 -0.356 1.00 98.31 100 ALA A O 1
ATOM 773 N N . ILE A 1 101 ? -4.332 -0.160 0.544 1.00 97.88 101 ILE A N 1
ATOM 774 C CA . ILE A 1 101 ? -4.645 1.249 0.797 1.00 97.88 101 ILE A CA 1
ATOM 775 C C . ILE A 1 101 ? -3.551 2.136 0.202 1.00 97.88 101 ILE A C 1
ATOM 777 O O . ILE A 1 101 ? -2.361 1.902 0.416 1.00 97.88 101 ILE A O 1
ATOM 781 N N . GLU A 1 102 ? -3.978 3.189 -0.490 1.00 95.88 102 GLU A N 1
ATOM 782 C CA . GLU A 1 102 ? -3.145 4.323 -0.898 1.00 95.88 102 GLU A CA 1
ATOM 783 C C . GLU A 1 102 ? -3.634 5.601 -0.219 1.00 95.88 102 GLU A C 1
ATOM 785 O O . GLU A 1 102 ? -4.845 5.851 -0.140 1.00 95.88 102 GLU A O 1
ATOM 790 N N . ILE A 1 103 ? -2.687 6.434 0.203 1.00 93.88 103 ILE A N 1
ATOM 791 C CA . ILE A 1 103 ? -2.945 7.795 0.654 1.00 93.88 103 ILE A CA 1
ATOM 792 C C . ILE A 1 103 ? -2.473 8.783 -0.414 1.00 93.88 103 ILE A C 1
ATOM 794 O O . ILE A 1 103 ? -1.292 8.882 -0.726 1.00 93.88 103 ILE A O 1
ATOM 798 N N . ASP A 1 104 ? -3.413 9.519 -0.999 1.00 84.19 104 ASP A N 1
ATOM 799 C CA . ASP A 1 104 ? -3.134 10.434 -2.105 1.00 84.19 104 ASP A CA 1
ATOM 800 C C . ASP A 1 104 ? -3.156 11.887 -1.621 1.00 84.19 104 ASP A C 1
ATOM 802 O O . ASP A 1 104 ? -4.165 12.369 -1.093 1.00 84.19 104 ASP A O 1
ATOM 806 N N . ASP A 1 105 ? -2.047 12.601 -1.796 1.00 69.94 105 ASP A N 1
ATOM 807 C CA . ASP A 1 105 ? -2.046 14.058 -1.698 1.00 69.94 105 ASP A CA 1
ATOM 808 C C . ASP A 1 105 ? -2.366 14.610 -3.085 1.00 69.94 105 ASP A C 1
ATOM 810 O O . ASP A 1 105 ? -1.695 14.262 -4.057 1.00 69.94 105 ASP A O 1
ATOM 814 N N . LYS A 1 106 ? -3.385 15.473 -3.185 1.00 63.84 106 LYS A N 1
ATOM 815 C CA . LYS A 1 106 ? -3.872 16.062 -4.443 1.00 63.84 106 LYS A CA 1
ATOM 816 C C . LYS A 1 106 ? -2.821 17.014 -5.034 1.00 63.84 106 LYS A C 1
ATOM 818 O O . LYS A 1 106 ? -3.045 18.217 -5.121 1.00 63.84 106 LYS A O 1
ATOM 823 N N . SER A 1 107 ? -1.668 16.513 -5.459 1.00 53.34 107 SER A N 1
ATOM 824 C CA . SER A 1 107 ? -0.561 17.323 -5.959 1.00 53.34 107 SER A CA 1
ATOM 825 C C . SER A 1 107 ? -0.176 16.884 -7.376 1.00 53.34 107 SER A C 1
ATOM 827 O O . SER A 1 107 ? 0.528 15.912 -7.622 1.00 53.34 107 SER A O 1
ATOM 829 N N . HIS A 1 108 ? -0.710 17.651 -8.330 1.00 52.97 108 HIS A N 1
ATOM 830 C CA . HIS A 1 108 ? -0.390 17.702 -9.759 1.00 52.97 108 HIS A CA 1
ATOM 831 C C . HIS A 1 108 ? -0.483 16.396 -10.569 1.00 52.97 108 HIS A C 1
ATOM 833 O O . HIS A 1 108 ? 0.425 15.569 -10.633 1.00 52.97 108 HIS A O 1
ATOM 839 N N . GLN A 1 109 ? -1.586 16.309 -11.322 1.00 63.22 109 GLN A N 1
ATOM 840 C CA . GLN A 1 109 ? -1.925 15.271 -12.297 1.00 63.22 109 GLN A CA 1
ATOM 841 C C . GLN A 1 109 ? -0.998 15.266 -13.524 1.00 63.22 109 GLN A C 1
ATOM 843 O O . GLN A 1 109 ? -1.411 15.571 -14.645 1.00 63.22 109 GLN A O 1
ATOM 848 N N . ARG A 1 110 ? 0.270 14.915 -13.337 1.00 77.88 110 ARG A N 1
ATOM 849 C CA . ARG A 1 110 ? 1.152 14.638 -14.468 1.00 77.88 110 ARG A CA 1
ATOM 850 C C . ARG A 1 110 ? 0.670 13.379 -15.203 1.00 77.88 110 ARG A C 1
ATOM 852 O O . ARG A 1 110 ? 0.206 12.419 -14.586 1.00 77.88 110 ARG A O 1
ATOM 859 N N . GLU A 1 111 ? 0.793 13.368 -16.526 1.00 80.50 111 GLU A N 1
ATOM 860 C CA . GLU A 1 111 ? 0.319 12.261 -17.372 1.00 80.50 111 GLU A CA 1
ATOM 861 C C . GLU A 1 111 ? 0.999 10.914 -17.061 1.00 80.50 111 GLU A C 1
ATOM 863 O O . GLU A 1 111 ? 0.387 9.855 -17.203 1.00 80.50 111 GLU A O 1
ATOM 868 N N . ASP A 1 112 ? 2.248 10.928 -16.584 1.00 81.50 112 ASP A N 1
ATOM 869 C CA . ASP A 1 112 ? 2.960 9.726 -16.135 1.00 81.50 112 ASP A CA 1
ATOM 870 C C . ASP A 1 112 ? 2.288 9.084 -14.912 1.00 81.50 112 ASP A C 1
ATOM 872 O O . ASP A 1 112 ? 2.131 7.861 -14.862 1.00 81.50 112 ASP A O 1
ATOM 876 N N . ARG A 1 113 ? 1.831 9.907 -13.959 1.00 82.56 113 ARG A N 1
ATOM 877 C CA . ARG A 1 113 ? 1.106 9.451 -12.766 1.00 82.56 113 ARG A CA 1
ATOM 878 C C . ARG A 1 113 ? -0.232 8.829 -13.133 1.00 82.56 113 ARG A C 1
ATOM 880 O O . ARG A 1 113 ? -0.507 7.723 -12.685 1.00 82.56 113 ARG A O 1
ATOM 887 N N . LYS A 1 114 ? -0.991 9.450 -14.041 1.00 85.38 114 LYS A N 1
ATOM 888 C CA . LYS A 1 114 ? -2.272 8.899 -14.522 1.00 85.38 114 LYS A CA 1
ATOM 889 C C . LYS A 1 114 ? -2.113 7.507 -15.129 1.00 85.38 114 LYS A C 1
ATOM 891 O O . LYS A 1 114 ? -2.900 6.613 -14.832 1.00 85.38 114 LYS A O 1
ATOM 896 N N . LYS A 1 115 ? -1.085 7.302 -15.961 1.00 88.31 115 LYS A N 1
ATOM 897 C CA . LYS A 1 115 ? -0.812 5.987 -16.567 1.00 88.31 115 LYS A CA 1
ATOM 898 C C . LYS A 1 115 ? -0.417 4.947 -15.520 1.00 88.31 115 LYS A C 1
ATOM 900 O O . LYS A 1 115 ? -0.890 3.812 -15.582 1.00 88.31 115 LYS A O 1
ATOM 905 N N . ALA A 1 116 ? 0.431 5.325 -14.563 1.00 87.12 116 ALA A N 1
ATOM 906 C CA . ALA A 1 116 ? 0.827 4.441 -13.471 1.00 87.12 116 ALA A CA 1
ATOM 907 C C . ALA A 1 116 ? -0.372 4.062 -12.588 1.00 87.12 116 ALA A C 1
ATOM 909 O O . ALA A 1 116 ? -0.548 2.887 -12.277 1.00 87.12 116 ALA A O 1
ATOM 910 N N . ASP A 1 117 ? -1.233 5.026 -12.258 1.00 90.06 117 ASP A N 1
ATOM 911 C CA . ASP A 1 117 ? -2.450 4.790 -11.484 1.00 90.06 117 ASP A CA 1
ATOM 912 C C . ASP A 1 117 ? -3.455 3.917 -12.228 1.00 90.06 117 ASP A C 1
ATOM 914 O O . ASP A 1 117 ? -3.990 2.981 -11.639 1.00 90.06 117 ASP A O 1
ATOM 918 N N . ALA A 1 118 ? -3.672 4.158 -13.524 1.00 92.75 118 ALA A N 1
ATOM 919 C CA . ALA A 1 118 ? -4.528 3.308 -14.346 1.00 92.75 118 ALA A CA 1
ATOM 920 C C . ALA A 1 118 ? -4.012 1.862 -14.375 1.00 92.75 118 ALA A C 1
ATOM 922 O O . ALA A 1 118 ? -4.782 0.922 -14.194 1.00 92.75 118 ALA A O 1
ATOM 923 N N . THR A 1 119 ? -2.696 1.690 -14.524 1.00 94.44 119 THR A N 1
ATOM 924 C CA . THR A 1 119 ? -2.055 0.369 -14.506 1.00 94.44 119 THR A CA 1
ATOM 925 C C . THR A 1 119 ? -2.222 -0.319 -13.152 1.00 94.44 119 THR A C 1
ATOM 927 O O . THR A 1 119 ? -2.570 -1.496 -13.103 1.00 94.44 119 THR A O 1
ATOM 930 N N . LYS A 1 120 ? -2.018 0.414 -12.049 1.00 95.69 120 LYS A N 1
ATOM 931 C CA . LYS A 1 120 ? -2.216 -0.089 -10.685 1.00 95.69 120 LYS A CA 1
ATOM 932 C C . LYS A 1 120 ? -3.668 -0.530 -10.480 1.00 95.69 120 LYS A C 1
ATOM 934 O O . LYS A 1 120 ? -3.904 -1.663 -10.080 1.00 95.69 120 LYS A O 1
ATOM 939 N N . ASN A 1 121 ? -4.633 0.326 -10.814 1.00 95.94 121 ASN A N 1
ATOM 940 C CA . ASN A 1 121 ? -6.059 0.032 -10.663 1.00 95.94 121 ASN A CA 1
ATOM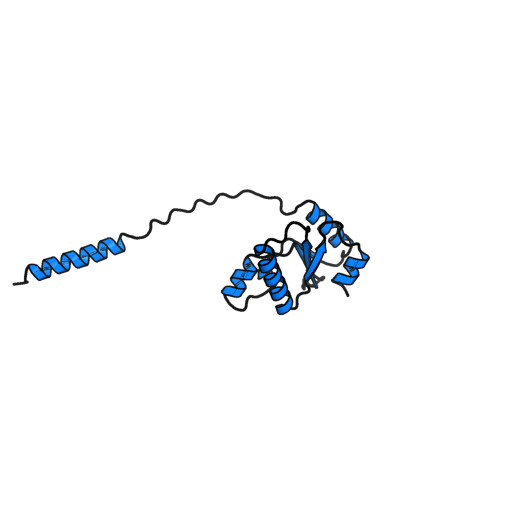 941 C C . ASN A 1 121 ? -6.466 -1.221 -11.452 1.00 95.94 121 ASN A C 1
ATOM 943 O O . ASN A 1 121 ? -7.172 -2.076 -10.922 1.00 95.94 121 ASN A O 1
ATOM 947 N N . GLU A 1 122 ? -5.991 -1.353 -12.691 1.00 97.00 122 GLU A N 1
ATOM 948 C CA . GLU A 1 122 ? -6.274 -2.523 -13.523 1.00 97.00 122 GLU A CA 1
ATOM 949 C C . GLU A 1 122 ? -5.647 -3.800 -12.941 1.00 97.00 122 GLU A C 1
ATOM 951 O O . GLU A 1 122 ? -6.311 -4.833 -12.883 1.00 97.00 122 GLU A O 1
ATOM 956 N N . ALA A 1 123 ? -4.413 -3.732 -12.428 1.00 97.81 123 ALA A N 1
ATOM 957 C CA . ALA A 1 123 ? -3.766 -4.868 -11.773 1.00 97.81 123 ALA A CA 1
ATOM 958 C C . ALA A 1 123 ? -4.546 -5.344 -10.534 1.00 97.81 123 ALA A C 1
ATOM 960 O O . ALA A 1 123 ? -4.816 -6.536 -10.406 1.00 97.81 123 ALA A O 1
ATOM 961 N N . PHE A 1 124 ? -4.963 -4.425 -9.656 1.00 98.00 124 PHE A N 1
ATOM 962 C CA . PHE A 1 124 ? -5.771 -4.753 -8.473 1.00 98.00 124 PHE A CA 1
ATOM 963 C C . PHE A 1 124 ? -7.132 -5.345 -8.846 1.00 98.00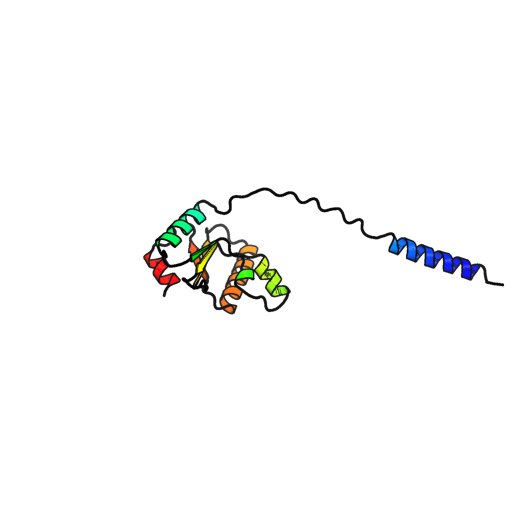 124 PHE A C 1
ATOM 965 O O . PHE A 1 124 ? -7.545 -6.356 -8.277 1.00 98.00 124 PHE A O 1
ATOM 972 N N . LYS A 1 125 ? -7.797 -4.764 -9.852 1.00 97.81 125 LYS A N 1
ATOM 973 C CA . LYS A 1 125 ? -9.068 -5.269 -10.377 1.00 97.81 125 LYS A CA 1
ATOM 974 C C . LYS A 1 125 ? -8.932 -6.698 -10.904 1.00 97.81 125 LYS A C 1
ATOM 976 O O . LYS A 1 125 ? -9.756 -7.541 -10.567 1.00 97.81 125 LYS A O 1
ATOM 981 N N . GLN A 1 126 ? -7.901 -6.983 -11.700 1.00 97.75 126 GLN A N 1
ATOM 982 C CA . GLN A 1 126 ? -7.656 -8.328 -12.231 1.00 97.75 126 GLN A CA 1
ATOM 983 C C . GLN A 1 126 ? -7.263 -9.334 -11.145 1.00 97.75 126 GLN A C 1
ATOM 985 O O . GLN A 1 126 ? -7.601 -10.508 -11.264 1.00 97.75 126 GLN A O 1
ATOM 990 N N . ALA A 1 127 ? -6.568 -8.883 -10.098 1.00 97.56 127 ALA A N 1
ATOM 991 C CA . ALA A 1 127 ? -6.185 -9.713 -8.960 1.00 97.56 127 ALA A CA 1
ATOM 992 C C . ALA A 1 127 ? -7.341 -9.980 -7.980 1.00 97.56 127 ALA A C 1
ATOM 994 O O . ALA A 1 127 ? -7.193 -10.805 -7.085 1.00 97.56 127 ALA A O 1
ATOM 995 N N . GLY A 1 128 ? -8.474 -9.280 -8.114 1.00 97.44 128 GLY A N 1
ATOM 996 C CA . GLY A 1 128 ? -9.586 -9.386 -7.169 1.00 97.44 128 GLY A CA 1
ATOM 997 C C . GLY A 1 128 ? -9.272 -8.811 -5.783 1.00 97.44 128 GLY A C 1
ATOM 998 O O . GLY A 1 128 ? -9.947 -9.151 -4.818 1.00 97.44 128 GLY A O 1
ATOM 999 N N . ILE A 1 129 ? -8.262 -7.942 -5.669 1.00 97.69 129 ILE A N 1
ATOM 1000 C CA . ILE A 1 129 ? -7.868 -7.321 -4.401 1.00 97.69 129 ILE A CA 1
ATOM 1001 C C . ILE A 1 129 ? -8.502 -5.933 -4.312 1.00 97.69 129 ILE A C 1
ATOM 1003 O O . ILE A 1 129 ? -8.343 -5.097 -5.206 1.00 97.69 129 ILE A O 1
ATOM 1007 N N . LYS A 1 130 ? -9.197 -5.658 -3.205 1.00 97.38 130 LYS A N 1
ATOM 1008 C C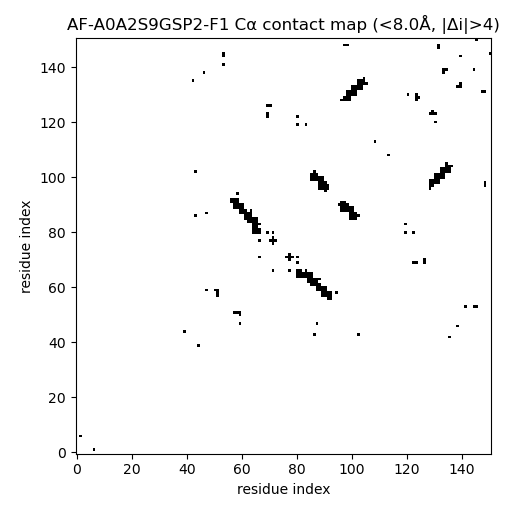A . LYS A 1 130 ? -9.803 -4.350 -2.945 1.00 97.38 130 LYS A CA 1
ATOM 1009 C C . LYS A 1 130 ? -8.716 -3.290 -2.753 1.00 97.38 130 LYS A C 1
ATOM 1011 O O . LYS A 1 130 ? -7.943 -3.372 -1.802 1.00 97.38 130 LYS A O 1
ATOM 1016 N N . LEU A 1 131 ? -8.684 -2.288 -3.632 1.00 97.56 131 LEU A N 1
ATOM 1017 C CA . LEU A 1 131 ? -7.822 -1.111 -3.507 1.00 97.56 131 LEU A CA 1
ATOM 1018 C C . LEU A 1 131 ? -8.644 0.085 -3.020 1.00 97.56 131 LEU A C 1
ATOM 1020 O O . LEU A 1 131 ? -9.541 0.553 -3.721 1.00 97.56 131 LEU A O 1
ATOM 1024 N N . ILE A 1 132 ? -8.319 0.589 -1.835 1.00 96.94 132 ILE A N 1
ATOM 1025 C CA . ILE A 1 132 ? -8.937 1.765 -1.223 1.00 96.94 132 ILE A CA 1
ATOM 1026 C C . ILE A 1 132 ? -7.999 2.957 -1.415 1.00 96.94 132 ILE A C 1
ATOM 1028 O O . ILE A 1 132 ? -6.794 2.855 -1.192 1.00 96.94 132 ILE A O 1
ATOM 1032 N N . ARG A 1 133 ? -8.549 4.099 -1.831 1.00 95.31 133 ARG A N 1
ATOM 1033 C CA . ARG A 1 133 ? -7.800 5.351 -1.972 1.00 95.31 133 ARG A CA 1
ATOM 1034 C C . ARG A 1 133 ? -8.416 6.408 -1.077 1.00 95.31 133 ARG A C 1
ATOM 1036 O O . ARG A 1 133 ? -9.587 6.749 -1.243 1.00 95.31 133 ARG A O 1
ATOM 1043 N N . TRP A 1 134 ? -7.619 6.939 -0.162 1.00 95.06 134 TRP A N 1
ATOM 1044 C CA . TRP A 1 134 ? -8.041 8.011 0.728 1.00 95.06 134 TRP A CA 1
ATOM 1045 C C . TRP A 1 134 ? -7.192 9.261 0.526 1.00 95.06 134 TRP A C 1
ATOM 1047 O O . TRP A 1 134 ? -6.024 9.158 0.155 1.00 95.06 134 TRP A O 1
ATOM 1057 N N . PRO A 1 135 ? -7.751 10.454 0.780 1.00 91.38 135 PRO A N 1
ATOM 1058 C CA . PRO A 1 135 ? -6.943 11.659 0.840 1.00 91.38 135 PRO A CA 1
ATOM 1059 C C . PRO A 1 135 ? -5.896 11.546 1.955 1.00 91.38 135 PRO A C 1
ATOM 1061 O O . PRO A 1 135 ? -6.189 11.091 3.064 1.00 91.38 135 PRO A O 1
ATOM 1064 N N . ALA A 1 136 ? -4.684 12.011 1.660 1.00 87.88 136 ALA A N 1
ATOM 1065 C CA . ALA A 1 136 ? -3.615 12.163 2.633 1.00 87.88 136 ALA A CA 1
ATOM 1066 C C . ALA A 1 136 ? -4.053 13.089 3.776 1.00 87.88 136 ALA A C 1
ATOM 1068 O O . ALA A 1 136 ? -3.865 12.757 4.939 1.00 87.88 136 ALA A O 1
ATOM 1069 N N . VAL A 1 137 ? -4.701 14.214 3.458 1.00 87.06 137 VAL A N 1
ATOM 1070 C CA . VAL A 1 137 ? -5.258 15.142 4.448 1.00 87.06 137 VAL A CA 1
ATOM 1071 C C . VAL A 1 137 ? -6.591 15.725 3.937 1.00 87.06 137 VAL A C 1
ATOM 1073 O O . VAL A 1 137 ? -6.645 16.196 2.800 1.00 87.06 137 VAL A O 1
ATOM 1076 N N . PRO A 1 138 ? -7.666 15.736 4.750 1.00 90.44 138 PRO A N 1
ATOM 1077 C CA . PRO A 1 138 ? -7.773 15.048 6.033 1.00 90.44 138 PRO A CA 1
ATOM 1078 C C . PRO A 1 138 ? -7.858 13.530 5.834 1.00 90.44 138 PRO A C 1
ATOM 1080 O O . PRO A 1 138 ? -8.556 13.057 4.944 1.00 90.44 138 PRO A O 1
ATOM 1083 N N . HIS A 1 139 ? -7.205 12.767 6.708 1.00 92.69 139 HIS A N 1
ATOM 1084 C CA . HIS A 1 139 ? -7.423 11.324 6.812 1.00 92.69 139 HIS A CA 1
ATOM 1085 C C . HIS A 1 139 ? -8.915 11.000 7.037 1.00 92.69 139 HIS A C 1
ATOM 1087 O O . HIS A 1 139 ? -9.598 11.773 7.722 1.00 92.69 139 HIS A O 1
ATOM 1093 N N . PRO A 1 140 ? -9.420 9.846 6.563 1.00 95.00 140 PRO A N 1
ATOM 1094 C CA . PRO A 1 140 ? -10.790 9.437 6.837 1.00 95.00 140 PRO A CA 1
ATOM 1095 C C . PRO A 1 140 ? -10.992 9.231 8.342 1.00 95.00 140 PRO A C 1
ATOM 1097 O O . PRO A 1 140 ? -10.049 9.003 9.112 1.00 95.00 140 PRO A O 1
ATOM 1100 N N . ASN A 1 141 ? -12.246 9.350 8.768 1.00 96.44 141 ASN A N 1
ATOM 1101 C CA . ASN A 1 141 ? -12.639 9.010 10.127 1.00 96.44 141 ASN A CA 1
ATOM 1102 C C . ASN A 1 141 ? -12.836 7.493 10.270 1.00 96.44 141 ASN A C 1
ATOM 1104 O O . ASN A 1 141 ? -12.903 6.759 9.286 1.00 96.44 141 ASN A O 1
ATOM 1108 N N . GLU A 1 142 ? -12.945 7.037 11.513 1.00 96.62 142 GLU A N 1
ATOM 1109 C CA . GLU A 1 142 ? -13.074 5.620 11.850 1.00 96.62 142 GLU A CA 1
ATOM 1110 C C . GLU A 1 142 ? -14.293 4.948 11.201 1.00 96.62 142 GLU A C 1
ATOM 1112 O O . GLU A 1 142 ? -14.177 3.847 10.672 1.00 96.62 142 GLU A O 1
ATOM 1117 N N . ILE A 1 143 ? -15.443 5.630 11.164 1.00 96.81 143 ILE A N 1
ATOM 1118 C CA . ILE A 1 143 ? -16.675 5.101 10.557 1.00 96.81 143 ILE A CA 1
ATOM 1119 C C . ILE A 1 143 ? -16.463 4.832 9.063 1.00 96.81 143 ILE A C 1
ATOM 1121 O O . ILE A 1 143 ? -16.816 3.764 8.564 1.00 96.81 143 ILE A O 1
ATOM 1125 N N . GLN A 1 144 ? -15.851 5.783 8.354 1.00 96.81 144 GLN A N 1
ATOM 1126 C CA . GLN A 1 144 ? -15.521 5.638 6.941 1.00 96.81 144 GLN A CA 1
ATOM 1127 C C . GLN A 1 144 ? -14.524 4.495 6.722 1.00 96.81 144 GLN A C 1
ATOM 1129 O O . GLN A 1 144 ? -14.722 3.690 5.817 1.00 96.81 144 GLN A O 1
ATOM 1134 N N . MET A 1 145 ? -13.496 4.381 7.572 1.00 97.62 145 MET A N 1
ATOM 1135 C CA . MET A 1 145 ? -12.525 3.286 7.497 1.00 97.62 145 MET A CA 1
ATOM 1136 C C . MET A 1 145 ? -13.199 1.919 7.659 1.00 97.62 145 MET A C 1
ATOM 1138 O O . MET A 1 145 ? -12.960 1.021 6.855 1.00 97.62 145 MET A O 1
ATOM 1142 N N . LEU A 1 146 ? -14.054 1.758 8.672 1.00 96.50 146 LEU A N 1
ATOM 1143 C CA . LEU A 1 146 ? -14.749 0.498 8.939 1.00 96.50 146 LEU A CA 1
ATOM 1144 C C . LEU A 1 146 ? -15.642 0.089 7.767 1.00 96.50 146 LEU A C 1
ATOM 1146 O O . LEU A 1 146 ? -15.551 -1.051 7.319 1.00 96.50 146 LEU A O 1
ATOM 1150 N N . LYS A 1 147 ? -16.430 1.029 7.236 1.00 96.75 147 LYS A N 1
ATOM 1151 C CA . LYS A 1 147 ? -17.273 0.812 6.053 1.00 96.75 147 LYS A CA 1
ATOM 1152 C C . LYS A 1 147 ? -16.444 0.419 4.827 1.00 96.75 147 LYS A C 1
ATOM 1154 O O . LYS A 1 147 ? -16.729 -0.554 4.136 1.00 96.75 147 LYS A O 1
ATOM 1159 N N . ASP A 1 148 ? -15.380 1.164 4.547 1.00 96.69 148 ASP A N 1
ATOM 1160 C CA . ASP A 1 148 ? -14.569 0.925 3.355 1.00 96.69 148 ASP A CA 1
ATOM 1161 C C . ASP A 1 148 ? -13.769 -0.373 3.441 1.00 96.69 148 ASP A C 1
ATOM 1163 O O . ASP A 1 148 ? -13.533 -0.990 2.409 1.00 96.69 148 ASP A O 1
ATOM 1167 N N . VAL A 1 149 ? -13.349 -0.821 4.624 1.00 95.12 149 VAL A N 1
ATOM 1168 C CA . VAL A 1 149 ? -12.551 -2.049 4.769 1.00 95.12 149 VAL A CA 1
ATOM 1169 C C . VAL A 1 149 ? -13.441 -3.279 4.933 1.00 95.12 149 VAL A C 1
ATOM 1171 O O . VAL A 1 149 ? -13.232 -4.263 4.228 1.00 95.12 149 VAL A O 1
ATOM 1174 N N . LYS A 1 150 ? -14.451 -3.228 5.810 1.00 88.81 150 LYS A N 1
ATOM 1175 C CA . LYS A 1 150 ? -15.266 -4.399 6.177 1.00 88.81 150 LYS A CA 1
ATOM 1176 C C . LYS A 1 150 ? -16.552 -4.562 5.358 1.00 88.81 150 LYS A C 1
ATOM 1178 O O . LYS A 1 150 ? -17.065 -5.676 5.319 1.00 88.81 150 LYS A O 1
ATOM 1183 N N . GLY A 1 151 ? -17.020 -3.512 4.675 1.00 80.50 151 GLY A N 1
ATOM 1184 C CA . GLY A 1 151 ? -18.315 -3.492 3.979 1.00 80.50 151 GLY A CA 1
ATOM 1185 C C . GLY A 1 151 ? -19.427 -3.009 4.891 1.00 80.50 151 GLY A C 1
ATOM 1186 O O . GLY A 1 151 ? -20.278 -3.845 5.252 1.00 80.50 151 GLY A O 1
#

Organism: NCBI:txid2099400

Radius of gyration: 27.21 Å; Cα contacts (8 Å, |Δi|>4): 150; chains: 1; bounding box: 72×43×70 Å

Nearest PDB structures (foldseek):
  7lo5-assembly1_D  TM=5.749E-01  e=1.584E-01  Deinococcus wulumuqiensis
  7lo5-assembly1_B  TM=5.786E-01  e=2.055E-01  Deinococcus wulumuqiensis
  7lo5-assembly1_C  TM=5.011E-01  e=3.944E-01  Deinococcus wulumuqiensis
  3tw8-assembly2_D  TM=4.945E-01  e=4.396E+00  Homo sapiens
  3tw8-assembly1_B  TM=4.008E-01  e=3.615E+00  Homo sapiens

InterPro domains:
  IPR024402 Domain of unknown function DUF2726 [PF10881] (37-141)